Protein AF-A0A929KND7-F1 (afdb_monomer_lite)

Structure (mmCIF, N/CA/C/O backbone):
data_AF-A0A929KND7-F1
#
_entry.id   AF-A0A929KND7-F1
#
loop_
_atom_site.group_PDB
_atom_site.id
_atom_site.type_symbol
_atom_site.label_atom_id
_atom_site.label_alt_id
_atom_site.label_comp_id
_atom_site.label_asym_id
_atom_site.label_entity_id
_atom_site.label_seq_id
_atom_site.pdbx_PDB_ins_code
_atom_site.Cartn_x
_atom_site.Cartn_y
_atom_site.Cartn_z
_atom_site.occupancy
_atom_site.B_iso_or_equiv
_atom_site.auth_seq_id
_atom_site.auth_comp_id
_atom_site.auth_asym_id
_atom_site.auth_atom_id
_atom_site.pdbx_PDB_model_num
ATOM 1 N N . MET A 1 1 ? 50.616 26.201 -22.028 1.00 50.56 1 MET A N 1
ATOM 2 C CA . MET A 1 1 ? 51.395 25.179 -21.299 1.00 50.56 1 MET A CA 1
ATOM 3 C C . MET A 1 1 ? 51.227 25.434 -19.814 1.00 50.56 1 MET A C 1
ATOM 5 O O . MET A 1 1 ? 51.560 26.534 -19.403 1.00 50.56 1 MET A O 1
ATOM 9 N N . ALA A 1 2 ? 50.664 24.463 -19.089 1.00 46.44 2 ALA A N 1
ATOM 10 C CA . ALA A 1 2 ? 50.845 24.149 -17.661 1.00 46.44 2 ALA A CA 1
ATOM 11 C C . ALA A 1 2 ? 49.593 23.382 -17.197 1.00 46.44 2 ALA A C 1
ATOM 13 O O . ALA A 1 2 ? 48.535 23.969 -16.995 1.00 46.44 2 ALA A O 1
ATOM 14 N N . GLN A 1 3 ? 49.708 22.053 -17.150 1.00 48.09 3 GLN A N 1
ATOM 15 C CA . GLN A 1 3 ? 48.726 21.154 -16.548 1.00 48.09 3 GLN A CA 1
ATOM 16 C C . GLN A 1 3 ? 48.995 21.105 -15.045 1.00 48.09 3 GLN A C 1
ATOM 18 O O . GLN A 1 3 ? 50.119 20.815 -14.639 1.00 48.09 3 GLN A O 1
ATOM 23 N N . ASP A 1 4 ? 47.971 21.387 -14.246 1.00 57.28 4 ASP A N 1
ATOM 24 C CA . ASP A 1 4 ? 48.024 21.317 -12.790 1.00 57.28 4 ASP A CA 1
ATOM 25 C C . ASP A 1 4 ? 47.486 19.949 -12.346 1.00 57.28 4 ASP A C 1
ATOM 27 O O . ASP A 1 4 ? 46.282 19.690 -12.317 1.00 57.28 4 ASP A O 1
ATOM 31 N N . THR A 1 5 ? 48.401 19.008 -12.123 1.00 56.53 5 THR A N 1
ATOM 32 C CA . THR A 1 5 ? 48.108 17.661 -11.623 1.00 56.53 5 THR A CA 1
ATOM 33 C C . THR A 1 5 ? 48.146 17.661 -10.099 1.00 56.53 5 THR A C 1
ATOM 35 O O . THR A 1 5 ? 49.207 17.454 -9.508 1.00 56.53 5 THR A O 1
ATOM 38 N N . MET A 1 6 ? 46.992 17.829 -9.449 1.00 46.75 6 MET A N 1
ATOM 39 C CA . MET A 1 6 ? 46.858 17.514 -8.025 1.00 46.75 6 MET A CA 1
ATOM 40 C C . MET A 1 6 ? 46.692 16.002 -7.830 1.00 46.75 6 MET A C 1
ATOM 42 O O . MET A 1 6 ? 45.649 15.416 -8.116 1.00 46.75 6 MET A O 1
ATOM 46 N N . ARG A 1 7 ? 47.759 15.376 -7.324 1.00 49.69 7 ARG A N 1
ATOM 47 C CA . ARG A 1 7 ? 47.752 14.041 -6.716 1.00 49.69 7 ARG A CA 1
ATOM 48 C C . ARG A 1 7 ? 46.935 14.079 -5.422 1.00 49.69 7 ARG A C 1
ATOM 50 O O . ARG A 1 7 ? 47.331 14.739 -4.470 1.00 49.69 7 ARG A O 1
ATOM 57 N N . MET A 1 8 ? 45.847 13.318 -5.372 1.00 42.19 8 MET A N 1
ATOM 58 C CA . MET A 1 8 ? 45.235 12.882 -4.115 1.00 42.19 8 MET A CA 1
ATOM 59 C C . MET A 1 8 ? 45.933 11.593 -3.678 1.00 42.19 8 MET A C 1
ATOM 61 O O . MET A 1 8 ? 45.745 10.538 -4.286 1.00 42.19 8 MET A O 1
ATOM 65 N N . GLU A 1 9 ? 46.782 11.692 -2.659 1.00 48.78 9 GLU A N 1
ATOM 66 C CA . GLU A 1 9 ? 47.363 10.536 -1.982 1.00 48.78 9 GLU A CA 1
ATOM 67 C C . GLU A 1 9 ? 46.278 9.823 -1.168 1.00 48.78 9 GLU A C 1
ATOM 69 O O . GLU A 1 9 ? 45.583 10.420 -0.344 1.00 48.78 9 GLU A O 1
ATOM 74 N N . GLY A 1 10 ? 46.107 8.532 -1.449 1.00 43.19 10 GLY A N 1
ATOM 75 C CA . GLY A 1 10 ? 45.155 7.666 -0.772 1.00 43.19 10 GLY A CA 1
ATOM 76 C C . GLY A 1 10 ? 45.554 7.416 0.677 1.00 43.19 10 GLY A C 1
ATOM 77 O O . GLY A 1 10 ? 46.610 6.853 0.961 1.00 43.19 10 GLY A O 1
ATOM 78 N N . VAL A 1 11 ? 44.663 7.768 1.599 1.00 47.06 11 VAL A N 1
ATOM 79 C CA . VAL A 1 11 ? 44.726 7.311 2.987 1.00 47.06 11 VAL A CA 1
ATOM 80 C C . VAL A 1 11 ? 43.989 5.977 3.068 1.00 47.06 11 VAL A C 1
ATOM 82 O O . VAL A 1 11 ? 42.761 5.918 3.110 1.00 47.06 11 VAL A O 1
ATOM 85 N N . HIS A 1 12 ? 44.749 4.884 3.071 1.00 42.06 12 HIS A N 1
ATOM 86 C CA . HIS A 1 12 ? 44.234 3.555 3.383 1.00 42.06 12 HIS A CA 1
ATOM 87 C C . HIS A 1 12 ? 43.954 3.452 4.887 1.00 42.06 12 HIS A C 1
ATOM 89 O O . HIS A 1 12 ? 44.863 3.251 5.690 1.00 42.06 12 HIS A O 1
ATOM 95 N N . PHE A 1 13 ? 42.682 3.548 5.274 1.00 44.16 13 PHE A N 1
ATOM 96 C CA . PHE A 1 13 ? 42.230 3.123 6.597 1.00 44.16 13 PHE A CA 1
ATOM 97 C C . PHE A 1 13 ? 42.125 1.592 6.615 1.00 44.16 13 PHE A C 1
ATOM 99 O O . PHE A 1 13 ? 41.145 1.005 6.158 1.00 44.16 13 PHE A O 1
ATOM 106 N N . ALA A 1 14 ? 43.160 0.932 7.132 1.00 45.72 14 ALA A N 1
ATOM 107 C CA . ALA A 1 14 ? 43.102 -0.478 7.487 1.00 45.72 14 ALA A CA 1
ATOM 108 C C . ALA A 1 14 ? 42.231 -0.637 8.743 1.00 45.72 14 ALA A C 1
ATOM 110 O O . ALA A 1 14 ? 42.671 -0.366 9.858 1.00 45.72 14 ALA A O 1
ATOM 111 N N . CYS A 1 15 ? 40.981 -1.060 8.561 1.00 34.31 15 CYS A N 1
ATOM 112 C CA . CYS A 1 15 ? 40.123 -1.513 9.649 1.00 34.31 15 CYS A CA 1
ATOM 113 C C . CYS A 1 15 ? 40.029 -3.039 9.567 1.00 34.31 15 CYS A C 1
ATOM 115 O O . CYS A 1 15 ? 39.242 -3.593 8.803 1.00 34.31 15 CYS A O 1
ATOM 117 N N . THR A 1 16 ? 40.903 -3.723 10.300 1.00 50.75 16 THR A N 1
ATOM 118 C CA . THR A 1 16 ? 40.911 -5.182 10.437 1.00 50.75 16 THR A CA 1
ATOM 119 C C . THR A 1 16 ? 39.904 -5.574 11.524 1.00 50.75 16 THR A C 1
ATOM 121 O O . THR A 1 16 ? 40.134 -5.239 12.688 1.00 50.75 16 THR A O 1
ATOM 124 N N . PRO A 1 17 ? 38.796 -6.275 11.226 1.00 54.84 17 PRO A N 1
ATOM 125 C CA . PRO A 1 17 ? 37.959 -6.837 12.278 1.00 54.84 17 PRO A CA 1
ATOM 126 C C . PRO A 1 17 ? 38.602 -8.118 12.847 1.00 54.84 17 PRO A C 1
ATOM 128 O O . PRO A 1 17 ? 39.150 -8.923 12.087 1.00 54.84 17 PRO A O 1
ATOM 131 N N . PRO A 1 18 ? 38.530 -8.360 14.168 1.00 51.34 18 PRO A N 1
ATOM 132 C CA . PRO A 1 18 ? 38.987 -9.614 14.747 1.00 51.34 18 PRO A CA 1
ATOM 133 C C . PRO A 1 18 ? 38.076 -10.771 14.317 1.00 51.34 18 PRO A C 1
ATOM 135 O O . PRO A 1 18 ? 36.863 -10.763 14.534 1.00 51.34 18 PRO A O 1
ATOM 138 N N . ALA A 1 19 ? 38.692 -11.801 13.736 1.00 47.12 19 ALA A N 1
ATOM 139 C CA . ALA A 1 19 ? 38.060 -13.072 13.426 1.00 47.12 19 ALA A CA 1
ATOM 140 C C . ALA A 1 19 ? 37.610 -13.772 14.719 1.00 47.12 19 ALA A C 1
ATOM 142 O O . ALA A 1 19 ? 38.416 -14.343 15.454 1.00 47.12 19 ALA A O 1
ATOM 143 N N . THR A 1 20 ? 36.307 -13.768 14.996 1.00 45.06 20 THR A N 1
ATOM 144 C CA . THR A 1 20 ? 35.727 -14.613 16.043 1.00 45.06 20 THR A CA 1
ATOM 145 C C . THR A 1 20 ? 35.372 -15.976 15.457 1.00 45.06 20 THR A C 1
ATOM 147 O O . THR A 1 20 ? 34.286 -16.231 14.947 1.00 45.06 20 THR A O 1
ATOM 150 N N . SER A 1 21 ? 36.335 -16.891 15.547 1.00 49.94 21 SER A N 1
ATOM 151 C CA . SER A 1 21 ? 36.102 -18.327 15.413 1.00 49.94 21 SER A CA 1
ATOM 152 C C . SER A 1 21 ? 35.248 -18.807 16.593 1.00 49.94 21 SER A C 1
ATOM 154 O O . SER A 1 21 ? 35.752 -18.987 17.700 1.00 49.94 21 SER A O 1
ATOM 156 N N . ARG A 1 22 ? 33.946 -19.021 16.380 1.00 53.03 22 ARG A N 1
ATOM 157 C CA . ARG A 1 22 ? 33.102 -19.828 17.277 1.00 53.03 22 ARG A CA 1
ATOM 158 C C . ARG A 1 22 ? 32.636 -21.073 16.535 1.00 53.03 22 ARG A C 1
ATOM 160 O O . ARG A 1 22 ? 31.629 -21.088 15.833 1.00 53.03 22 ARG A O 1
ATOM 167 N N . ARG A 1 23 ? 33.436 -22.133 16.674 1.00 57.22 23 ARG A N 1
ATOM 168 C CA . ARG A 1 23 ? 33.110 -23.490 16.232 1.00 57.22 23 ARG A CA 1
ATOM 169 C C . ARG A 1 23 ? 31.941 -24.042 17.055 1.00 57.22 23 ARG A C 1
ATOM 171 O O . ARG A 1 23 ? 32.057 -24.231 18.256 1.00 57.22 23 ARG A O 1
ATOM 178 N N . LYS A 1 24 ? 30.839 -24.287 16.347 1.00 54.81 24 LYS A N 1
ATOM 179 C CA . LYS A 1 24 ? 29.933 -25.448 16.403 1.00 54.81 24 LYS A CA 1
ATOM 180 C C . LYS A 1 24 ? 30.012 -26.345 17.655 1.00 54.81 24 LYS A C 1
ATOM 182 O O . LYS A 1 24 ? 30.888 -27.197 17.746 1.00 54.81 24 LYS A O 1
ATOM 187 N N . THR A 1 25 ? 28.956 -26.296 18.464 1.00 55.91 25 THR A N 1
ATOM 188 C CA . THR A 1 25 ? 28.404 -27.459 19.181 1.00 55.91 25 THR A CA 1
ATOM 189 C C . THR A 1 25 ? 26.893 -27.513 18.942 1.00 55.91 25 THR A C 1
ATOM 191 O O . THR A 1 25 ? 26.088 -27.214 19.815 1.00 55.91 25 THR A O 1
ATOM 194 N N . PHE A 1 26 ? 26.505 -27.865 17.712 1.00 56.78 26 PHE A N 1
ATOM 195 C CA . PHE A 1 26 ? 25.191 -28.450 17.440 1.00 56.78 26 PHE A CA 1
ATOM 196 C C . PHE A 1 26 ? 25.333 -29.956 17.655 1.00 56.78 26 PHE A C 1
ATOM 198 O O . PHE A 1 26 ? 25.829 -30.666 16.784 1.00 56.78 26 PHE A O 1
ATOM 205 N N . GLY A 1 27 ? 24.975 -30.430 18.842 1.00 53.34 27 GLY A N 1
ATOM 206 C CA . GLY A 1 27 ? 25.038 -31.844 19.177 1.00 53.34 27 GLY A CA 1
ATOM 207 C C . GLY A 1 27 ? 24.175 -32.142 20.391 1.00 53.34 27 GLY A C 1
ATOM 208 O O . GLY A 1 27 ? 24.464 -31.654 21.474 1.00 53.34 27 GLY A O 1
ATOM 209 N N . ALA A 1 28 ? 23.153 -32.970 20.166 1.00 54.25 28 ALA A N 1
ATOM 210 C CA . ALA A 1 28 ? 22.322 -33.646 21.161 1.00 54.25 28 ALA A CA 1
ATOM 211 C C . ALA A 1 28 ? 21.266 -32.805 21.910 1.00 54.25 28 ALA A C 1
ATOM 213 O O . ALA A 1 28 ? 21.378 -32.535 23.099 1.00 54.25 28 ALA A O 1
ATOM 214 N N . ALA A 1 29 ? 20.155 -32.518 21.224 1.00 49.22 29 ALA A N 1
ATOM 215 C CA . ALA A 1 29 ? 18.836 -32.399 21.863 1.00 49.22 29 ALA A CA 1
ATOM 216 C C . ALA A 1 29 ? 17.725 -33.006 20.974 1.00 49.22 29 ALA A C 1
ATOM 218 O O . ALA A 1 2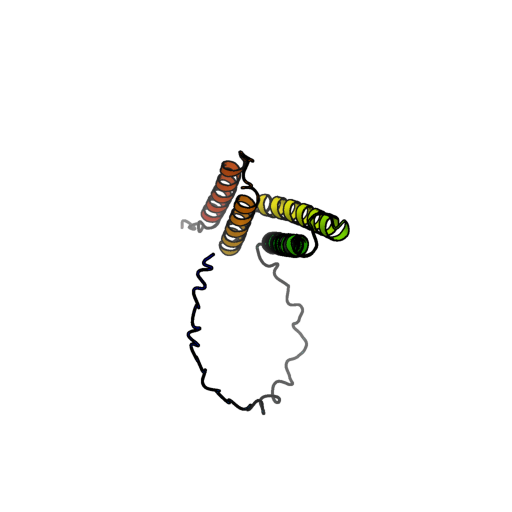9 ? 16.608 -32.506 20.911 1.00 49.22 29 ALA A O 1
ATOM 219 N N . LEU A 1 30 ? 18.056 -34.075 20.237 1.00 50.72 30 LEU A N 1
ATOM 220 C CA . LEU A 1 30 ? 17.136 -34.836 19.382 1.00 50.72 30 LEU A CA 1
ATOM 221 C C . LEU A 1 30 ? 16.959 -36.248 19.949 1.00 50.72 30 LEU A C 1
ATOM 223 O O . LEU A 1 30 ? 17.459 -37.220 19.399 1.00 50.72 30 LEU A O 1
ATOM 227 N N . ALA A 1 31 ? 16.292 -36.348 21.092 1.00 52.53 31 ALA A N 1
ATOM 228 C CA . ALA A 1 31 ? 15.591 -37.545 21.550 1.00 52.53 31 ALA A CA 1
ATOM 229 C C . ALA A 1 31 ? 14.785 -37.140 22.787 1.00 52.53 31 ALA A C 1
ATOM 231 O O . ALA A 1 31 ? 15.301 -36.409 23.620 1.00 52.53 31 ALA A O 1
ATOM 232 N N . VAL A 1 32 ? 13.559 -37.646 22.927 1.00 51.09 32 VAL A N 1
ATOM 233 C CA . VAL A 1 32 ? 12.583 -37.349 24.002 1.00 51.09 32 VAL A CA 1
ATOM 234 C C . VAL A 1 32 ? 11.598 -36.212 23.683 1.00 51.09 32 VAL A C 1
ATOM 236 O O . VAL A 1 32 ? 11.388 -35.317 24.481 1.00 51.09 32 VAL A O 1
ATOM 239 N N . LEU A 1 33 ? 10.918 -36.293 22.533 1.00 47.78 33 LEU A N 1
ATOM 240 C CA . LEU A 1 33 ? 9.520 -35.834 22.380 1.00 47.78 33 LEU A CA 1
ATOM 241 C C . LEU A 1 33 ? 8.741 -36.746 21.404 1.00 47.78 33 LEU A C 1
ATOM 243 O O . LEU A 1 33 ? 7.862 -36.308 20.669 1.00 47.78 33 LEU A O 1
ATOM 247 N N . ALA A 1 34 ? 9.060 -38.043 21.380 1.00 54.12 34 ALA A N 1
ATOM 248 C CA . ALA A 1 34 ? 8.303 -39.040 20.624 1.00 54.12 34 ALA A CA 1
ATOM 249 C C . ALA A 1 34 ? 7.229 -39.661 21.530 1.00 54.12 34 ALA A C 1
ATOM 251 O O . ALA A 1 34 ? 7.426 -40.757 22.038 1.00 54.12 34 ALA A O 1
ATOM 252 N N . ASN A 1 35 ? 6.165 -38.902 21.815 1.00 51.31 35 ASN A N 1
ATOM 253 C CA . ASN A 1 35 ? 4.822 -39.387 22.183 1.00 51.31 35 ASN A CA 1
ATOM 254 C C . ASN A 1 35 ? 3.922 -38.201 22.564 1.00 51.31 35 ASN A C 1
ATOM 256 O O . ASN A 1 35 ? 3.501 -38.053 23.709 1.00 51.31 35 ASN A O 1
ATOM 260 N N . VAL A 1 36 ? 3.621 -37.342 21.590 1.00 53.88 36 VAL A N 1
ATOM 261 C CA . VAL A 1 36 ? 2.439 -36.475 21.670 1.00 53.88 36 VAL A CA 1
ATOM 262 C C . VAL A 1 36 ? 1.426 -37.064 20.689 1.00 53.88 36 VAL A C 1
ATOM 264 O O . VAL A 1 36 ? 1.758 -37.201 19.509 1.00 53.88 36 VAL A O 1
ATOM 267 N N . PRO A 1 37 ? 0.238 -37.492 21.145 1.00 47.59 37 PRO A N 1
ATOM 268 C CA . PRO A 1 37 ? -0.752 -38.095 20.267 1.00 47.59 37 PRO A CA 1
ATOM 269 C C . PRO A 1 37 ? -1.151 -37.093 19.180 1.00 47.59 37 PRO A C 1
ATOM 271 O O . PRO A 1 37 ? -1.427 -35.925 19.458 1.00 47.59 37 PRO A O 1
ATOM 274 N N . ALA A 1 38 ? -1.172 -37.572 17.935 1.00 52.03 38 ALA A N 1
ATOM 275 C CA . ALA A 1 38 ? -1.546 -36.854 16.720 1.00 52.03 38 ALA A CA 1
ATOM 276 C C . ALA A 1 38 ? -3.056 -36.548 16.680 1.00 52.03 38 ALA A C 1
ATOM 278 O O . ALA A 1 38 ? -3.780 -37.019 15.809 1.00 52.03 38 ALA A O 1
ATOM 279 N N . ALA A 1 39 ? -3.543 -35.802 17.670 1.00 51.44 39 ALA A N 1
ATOM 280 C CA . ALA A 1 39 ? -4.963 -35.579 17.888 1.00 51.44 39 ALA A CA 1
ATOM 281 C C . ALA A 1 39 ? -5.305 -34.140 18.297 1.00 51.44 39 ALA A C 1
ATOM 283 O O . ALA A 1 39 ? -6.316 -33.957 18.948 1.00 51.44 39 ALA A O 1
ATOM 284 N N . VAL A 1 40 ? -4.526 -33.117 17.915 1.00 51.56 40 VAL A N 1
ATOM 285 C CA . VAL A 1 40 ? -5.025 -31.725 17.831 1.00 51.56 40 VAL A CA 1
ATOM 286 C C . VAL A 1 40 ? -4.183 -30.927 16.820 1.00 51.56 40 VAL A C 1
ATOM 288 O O . VAL A 1 40 ? -3.304 -30.159 17.185 1.00 51.56 40 VAL A O 1
ATOM 291 N N . ALA A 1 41 ? -4.414 -31.116 15.521 1.00 45.94 41 ALA A N 1
ATOM 292 C CA . ALA A 1 41 ? -3.884 -30.209 14.492 1.00 45.94 41 ALA A CA 1
ATOM 293 C C . ALA A 1 41 ? -4.972 -29.780 13.499 1.00 45.94 41 ALA A C 1
ATOM 295 O O . ALA A 1 41 ? -4.699 -29.468 12.349 1.00 45.94 41 ALA A O 1
ATOM 296 N N . ALA A 1 42 ? -6.218 -29.701 13.966 1.00 50.72 42 ALA A N 1
ATOM 297 C CA . ALA A 1 42 ? -7.127 -28.677 13.478 1.00 50.72 42 ALA A CA 1
ATOM 298 C C . ALA A 1 42 ? -6.867 -27.429 14.330 1.00 50.72 42 ALA A C 1
ATOM 300 O O . ALA A 1 42 ? -7.683 -27.048 15.165 1.00 50.72 42 ALA A O 1
ATOM 301 N N . ALA A 1 43 ? -5.672 -26.843 14.195 1.00 51.25 43 ALA A N 1
ATOM 302 C CA . ALA A 1 43 ? -5.472 -25.479 14.649 1.00 51.25 43 ALA A CA 1
ATOM 303 C C . ALA A 1 43 ? -6.439 -24.652 13.806 1.00 51.25 43 ALA A C 1
ATOM 305 O O . ALA A 1 43 ? -6.215 -24.461 12.611 1.00 51.25 43 ALA A O 1
ATOM 306 N N . SER A 1 44 ? -7.569 -24.262 14.393 1.00 48.06 44 SER A N 1
ATOM 307 C CA . SER A 1 44 ? -8.427 -23.243 13.817 1.00 48.06 44 SER A CA 1
ATOM 308 C C . SER A 1 44 ? -7.517 -22.050 13.569 1.00 48.06 44 SER A C 1
ATOM 310 O O . SER A 1 44 ? -7.072 -21.412 14.526 1.00 48.06 44 SER A O 1
ATOM 312 N N . VAL A 1 45 ? -7.144 -21.818 12.312 1.00 64.44 45 VAL A N 1
ATOM 313 C CA . VAL A 1 45 ? -6.402 -20.626 11.923 1.00 64.44 45 VAL A CA 1
ATOM 314 C C . VAL A 1 45 ? -7.352 -19.484 12.225 1.00 64.44 45 VAL A C 1
ATOM 316 O O . VAL A 1 45 ? -8.264 -19.210 11.450 1.00 64.44 45 VAL A O 1
ATOM 319 N N . VAL A 1 46 ? -7.220 -18.901 13.415 1.00 67.00 46 VAL A N 1
ATOM 320 C CA . VAL A 1 46 ? -7.912 -17.665 13.743 1.00 67.00 46 VAL A CA 1
ATOM 321 C C . VAL A 1 46 ? -7.392 -16.675 12.709 1.00 67.00 46 VAL A C 1
ATOM 323 O O . VAL A 1 46 ? -6.173 -16.484 12.651 1.00 67.00 46 VAL A O 1
ATOM 326 N N . PRO A 1 47 ? -8.254 -16.137 11.828 1.00 76.44 47 PRO A N 1
ATOM 327 C CA . PRO A 1 47 ? -7.793 -15.220 10.806 1.00 76.44 47 PRO A CA 1
ATOM 328 C C . PRO A 1 47 ? -7.082 -14.067 11.506 1.00 76.44 47 PRO A C 1
ATOM 330 O O . PRO A 1 47 ? -7.643 -13.453 12.416 1.00 76.44 47 PRO A O 1
ATOM 333 N N . GLU A 1 48 ? -5.824 -13.836 11.128 1.00 85.38 48 GLU A N 1
ATOM 334 C CA . GLU A 1 48 ? -5.044 -12.735 11.677 1.00 85.38 48 GLU A CA 1
ATOM 335 C C . GLU A 1 48 ? -5.824 -11.444 11.393 1.00 85.38 48 GLU A C 1
ATOM 337 O O . GLU A 1 48 ? -6.183 -11.189 10.232 1.00 85.38 48 GLU A O 1
ATOM 342 N N . PRO A 1 49 ? -6.164 -10.657 12.428 1.00 85.50 49 PRO A N 1
ATOM 343 C CA . PRO A 1 49 ? -6.839 -9.394 12.204 1.00 85.50 49 PRO A CA 1
ATOM 344 C C . PRO A 1 49 ? -5.954 -8.546 11.285 1.00 85.50 49 PRO A C 1
ATOM 346 O O . PRO A 1 49 ? -4.736 -8.518 11.433 1.00 85.50 49 PRO A O 1
ATOM 349 N N . ASP A 1 50 ? -6.566 -7.906 10.293 1.00 93.94 50 ASP A N 1
ATOM 350 C CA . ASP A 1 50 ? -5.881 -7.119 9.260 1.00 93.94 50 ASP A CA 1
ATOM 351 C C . ASP A 1 50 ? -5.020 -7.909 8.252 1.00 93.94 50 ASP A C 1
ATOM 353 O O . ASP A 1 50 ? -4.291 -7.291 7.475 1.00 93.94 50 ASP A O 1
ATOM 357 N N . ALA A 1 51 ? -5.134 -9.242 8.153 1.00 95.19 51 ALA A N 1
ATOM 358 C CA . ALA A 1 51 ? -4.364 -10.044 7.185 1.00 95.19 51 ALA A CA 1
ATOM 359 C C . ALA A 1 51 ? -4.427 -9.502 5.742 1.00 95.19 51 ALA A C 1
ATOM 361 O O . ALA A 1 51 ? -3.408 -9.443 5.047 1.00 95.19 51 ALA A O 1
ATOM 362 N N . ALA A 1 52 ? -5.614 -9.075 5.298 1.00 95.62 52 ALA A N 1
ATOM 363 C CA . ALA A 1 52 ? -5.822 -8.499 3.970 1.00 95.62 52 ALA A CA 1
ATOM 364 C C . ALA A 1 52 ? -5.121 -7.139 3.801 1.00 95.62 52 ALA A C 1
ATOM 366 O O . ALA A 1 52 ? -4.485 -6.904 2.772 1.00 95.62 52 ALA A O 1
ATOM 367 N N . LEU A 1 53 ? -5.187 -6.272 4.817 1.00 96.75 53 LEU A N 1
ATOM 368 C CA . LEU A 1 53 ? -4.519 -4.969 4.817 1.00 96.75 53 LEU A CA 1
ATOM 369 C C . LEU A 1 53 ? -2.999 -5.148 4.796 1.00 96.75 53 LEU A C 1
ATOM 371 O O . LEU A 1 53 ? -2.320 -4.581 3.945 1.00 96.75 53 LEU A O 1
ATOM 375 N N . LEU A 1 54 ? -2.463 -6.007 5.665 1.00 97.38 54 LEU A N 1
ATOM 376 C CA . LEU A 1 54 ? -1.032 -6.302 5.715 1.00 97.38 54 LEU A CA 1
ATOM 377 C C . LEU A 1 54 ? -0.530 -6.922 4.404 1.00 97.38 54 LEU A C 1
ATOM 379 O O . LEU A 1 54 ? 0.581 -6.622 3.963 1.00 97.38 54 LEU A O 1
ATOM 383 N N . ALA A 1 55 ? -1.337 -7.764 3.753 1.00 97.56 55 ALA A N 1
ATOM 384 C CA . ALA A 1 55 ? -1.021 -8.295 2.432 1.00 97.56 55 ALA A CA 1
ATOM 385 C C . ALA A 1 55 ? -0.988 -7.196 1.358 1.00 97.56 55 ALA A C 1
ATOM 387 O O . ALA A 1 55 ? -0.070 -7.192 0.540 1.00 97.56 55 ALA A O 1
ATOM 388 N N . ALA A 1 56 ? -1.929 -6.249 1.382 1.00 97.56 56 ALA A N 1
ATOM 389 C CA . ALA A 1 56 ? -1.935 -5.105 0.471 1.00 97.56 56 ALA A CA 1
ATOM 390 C C . ALA A 1 56 ? -0.721 -4.184 0.696 1.00 97.56 56 ALA A C 1
ATOM 392 O O . ALA A 1 56 ? -0.034 -3.838 -0.264 1.00 97.56 56 ALA A O 1
ATOM 393 N N . CYS A 1 57 ? -0.380 -3.881 1.955 1.00 98.25 57 CYS A N 1
ATOM 394 C CA . CYS A 1 57 ? 0.825 -3.124 2.311 1.00 98.25 57 CYS A CA 1
ATOM 395 C C . CYS A 1 57 ? 2.096 -3.793 1.767 1.00 98.25 57 CYS A C 1
ATOM 397 O O . CYS A 1 57 ? 2.926 -3.138 1.136 1.00 98.25 57 CYS A O 1
ATOM 399 N N . ARG A 1 58 ? 2.247 -5.112 1.962 1.00 98.38 58 ARG A N 1
ATOM 400 C CA . ARG A 1 58 ? 3.384 -5.874 1.414 1.00 98.38 58 ARG A CA 1
ATOM 401 C C . ARG A 1 58 ? 3.422 -5.820 -0.111 1.00 98.38 58 ARG A C 1
ATOM 403 O O . ARG A 1 58 ? 4.466 -5.507 -0.672 1.00 98.38 58 ARG A O 1
ATOM 410 N N . ALA A 1 59 ? 2.285 -6.046 -0.769 1.00 98.06 59 ALA A N 1
ATOM 411 C CA . ALA A 1 59 ? 2.192 -5.998 -2.225 1.00 98.06 59 ALA A CA 1
ATOM 412 C C . ALA A 1 59 ? 2.626 -4.634 -2.791 1.00 98.06 59 ALA A C 1
ATOM 414 O O . ALA A 1 59 ? 3.347 -4.596 -3.791 1.00 98.06 59 ALA A O 1
ATOM 415 N N . TYR A 1 60 ? 2.256 -3.534 -2.124 1.00 97.81 60 TYR A N 1
ATOM 416 C CA . TYR A 1 60 ? 2.722 -2.195 -2.482 1.00 97.81 60 TYR A CA 1
ATOM 417 C C . TYR A 1 60 ? 4.245 -2.075 -2.363 1.00 97.81 60 TYR A C 1
ATOM 419 O O . TYR A 1 60 ? 4.913 -1.647 -3.304 1.00 97.81 60 TYR A O 1
ATOM 427 N N . HIS A 1 61 ? 4.818 -2.474 -1.224 1.00 97.88 61 HIS A N 1
ATOM 428 C CA . HIS A 1 61 ? 6.262 -2.376 -1.004 1.00 97.88 61 HIS A CA 1
ATOM 429 C C . HIS A 1 61 ? 7.069 -3.247 -1.977 1.00 97.88 61 HIS A C 1
ATOM 431 O O . HIS A 1 61 ? 8.109 -2.799 -2.463 1.00 97.88 61 HIS A O 1
ATOM 437 N N . ASP A 1 62 ? 6.566 -4.426 -2.338 1.00 98.06 62 ASP A N 1
ATOM 438 C CA . ASP A 1 62 ? 7.179 -5.285 -3.351 1.00 98.06 62 ASP A CA 1
ATOM 439 C C . ASP A 1 62 ? 7.120 -4.646 -4.746 1.00 98.06 62 ASP A C 1
ATOM 441 O O . ASP A 1 62 ? 8.105 -4.662 -5.487 1.00 98.06 62 ASP A O 1
ATOM 445 N N . ALA A 1 63 ? 5.980 -4.055 -5.118 1.00 96.38 63 ALA A N 1
ATOM 446 C CA . ALA A 1 63 ? 5.836 -3.328 -6.378 1.00 96.38 63 ALA A CA 1
ATOM 447 C C . ALA A 1 63 ? 6.776 -2.117 -6.442 1.00 96.38 63 ALA A C 1
ATOM 449 O O . ALA A 1 63 ? 7.479 -1.924 -7.435 1.00 96.38 63 ALA A O 1
ATOM 450 N N . ARG A 1 64 ? 6.873 -1.361 -5.346 1.00 95.25 64 ARG A N 1
ATOM 451 C CA . ARG A 1 64 ? 7.806 -0.242 -5.191 1.00 95.25 64 ARG A CA 1
ATOM 452 C C . ARG A 1 64 ? 9.263 -0.683 -5.317 1.00 95.25 64 ARG A C 1
ATOM 454 O O . ARG A 1 64 ? 10.037 -0.027 -6.007 1.00 95.25 64 ARG A O 1
ATOM 461 N N . ALA A 1 65 ? 9.643 -1.801 -4.701 1.00 96.12 65 ALA A N 1
ATOM 462 C CA . ALA A 1 65 ? 10.989 -2.352 -4.834 1.00 96.12 65 ALA A CA 1
ATOM 463 C C . ALA A 1 65 ? 11.304 -2.740 -6.289 1.00 96.12 65 ALA A C 1
ATOM 465 O O . ALA A 1 65 ? 12.379 -2.411 -6.789 1.00 96.12 65 ALA A O 1
ATOM 466 N N . ARG A 1 66 ? 10.351 -3.363 -7.000 1.00 95.25 66 ARG A N 1
ATOM 467 C CA . ARG A 1 66 ? 10.496 -3.687 -8.432 1.00 95.25 66 ARG A CA 1
ATOM 468 C C . ARG A 1 66 ? 10.657 -2.440 -9.298 1.00 95.25 6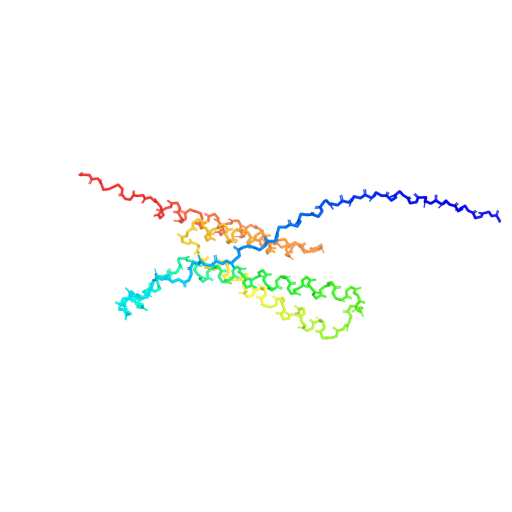6 ARG A C 1
ATOM 470 O O . ARG A 1 66 ? 11.520 -2.435 -10.171 1.00 95.25 66 ARG A O 1
ATOM 477 N N . ARG A 1 67 ? 9.883 -1.382 -9.035 1.00 91.38 67 ARG A N 1
ATOM 478 C CA . ARG A 1 67 ? 10.035 -0.079 -9.703 1.00 91.38 67 ARG A CA 1
ATOM 479 C C . ARG A 1 67 ? 11.450 0.461 -9.520 1.00 91.38 67 ARG A C 1
ATOM 481 O O . ARG A 1 67 ? 12.147 0.694 -10.500 1.00 91.38 67 ARG A O 1
ATOM 488 N N . LEU A 1 68 ? 11.911 0.584 -8.275 1.00 91.25 68 LEU A N 1
ATOM 489 C CA . LEU A 1 68 ? 13.256 1.088 -7.974 1.00 91.25 68 LEU A CA 1
ATOM 490 C C . LEU A 1 68 ? 14.358 0.265 -8.660 1.00 91.25 68 LEU A C 1
ATOM 492 O O . LEU A 1 68 ? 15.314 0.842 -9.172 1.00 91.25 68 LEU A O 1
ATOM 496 N N . ALA A 1 69 ? 14.203 -1.061 -8.721 1.00 91.44 69 ALA A N 1
ATOM 497 C CA . ALA A 1 69 ? 15.128 -1.933 -9.438 1.00 91.44 69 ALA A CA 1
ATOM 498 C C . ALA A 1 69 ? 15.131 -1.676 -10.956 1.00 91.44 69 ALA A C 1
ATOM 500 O O . ALA A 1 69 ? 16.204 -1.637 -11.554 1.00 91.44 69 ALA A O 1
ATOM 501 N N . CYS A 1 70 ? 13.964 -1.456 -11.571 1.00 88.12 70 CYS A N 1
ATOM 502 C CA . CYS A 1 70 ? 13.871 -1.116 -12.994 1.00 88.12 70 CYS A CA 1
ATOM 503 C C . CYS A 1 70 ? 14.523 0.242 -13.287 1.00 88.12 70 CYS A C 1
ATOM 505 O O . CYS A 1 70 ? 15.344 0.317 -14.189 1.00 88.12 70 CYS A O 1
ATOM 507 N N . ASN A 1 71 ? 14.267 1.274 -12.475 1.00 85.19 71 ASN A N 1
ATOM 508 C CA . ASN A 1 71 ? 14.922 2.581 -12.634 1.00 85.19 71 ASN A CA 1
ATOM 509 C C . ASN A 1 71 ? 16.450 2.489 -12.541 1.00 85.19 71 ASN A C 1
ATOM 511 O O . ASN A 1 71 ? 17.170 3.098 -13.334 1.00 85.19 71 ASN A O 1
ATOM 515 N N . ALA A 1 72 ? 16.955 1.716 -11.576 1.00 86.81 72 ALA A N 1
ATOM 516 C CA . ALA A 1 72 ? 18.388 1.489 -11.441 1.00 86.81 72 ALA A CA 1
ATOM 517 C C . ALA A 1 72 ? 18.971 0.765 -12.668 1.00 86.81 72 ALA A C 1
ATOM 519 O O . ALA A 1 72 ? 20.074 1.091 -13.100 1.00 86.81 72 ALA A O 1
ATOM 520 N N . ALA A 1 73 ? 18.226 -0.182 -13.250 1.00 85.06 73 ALA A N 1
ATOM 521 C CA . ALA A 1 73 ? 18.627 -0.884 -14.465 1.00 85.06 73 ALA A CA 1
ATOM 522 C C . ALA A 1 73 ? 18.599 0.023 -15.709 1.00 85.06 73 ALA A C 1
ATOM 524 O O . ALA A 1 73 ? 19.555 -0.008 -16.481 1.00 85.06 73 ALA A O 1
ATOM 525 N N . SER A 1 74 ? 17.580 0.875 -15.875 1.00 78.88 74 SER A N 1
ATOM 526 C CA . SER A 1 74 ? 17.486 1.835 -16.990 1.00 78.88 74 SER A CA 1
ATOM 527 C C . SER A 1 74 ? 18.653 2.822 -16.992 1.00 78.88 74 SER A C 1
ATOM 529 O O . SER A 1 74 ? 19.278 3.043 -18.025 1.00 78.88 74 SER A O 1
ATOM 531 N N . THR A 1 75 ? 19.052 3.294 -15.805 1.00 74.19 75 THR A N 1
ATOM 532 C CA . THR A 1 75 ? 20.230 4.167 -15.638 1.00 74.19 75 THR A CA 1
ATOM 533 C C . THR A 1 75 ? 21.523 3.513 -16.163 1.00 74.19 75 THR A C 1
ATOM 535 O O . THR A 1 75 ? 22.451 4.210 -16.566 1.00 74.19 75 THR A O 1
ATOM 538 N N . ALA A 1 76 ? 21.602 2.175 -16.165 1.00 71.25 76 ALA A N 1
ATOM 539 C CA . ALA A 1 76 ? 22.769 1.417 -16.619 1.00 71.25 76 ALA A CA 1
ATOM 540 C C . ALA A 1 76 ? 22.686 0.954 -18.089 1.00 71.25 76 ALA A C 1
ATOM 542 O O . ALA A 1 76 ? 23.727 0.803 -18.727 1.00 71.25 76 ALA A O 1
ATOM 543 N N . ALA A 1 77 ? 21.482 0.702 -18.613 1.00 67.31 77 ALA A N 1
ATOM 544 C CA . ALA A 1 77 ? 21.254 0.123 -19.942 1.00 67.31 77 ALA A CA 1
ATOM 545 C C . ALA A 1 77 ? 20.904 1.157 -21.034 1.00 67.31 77 ALA A C 1
ATOM 547 O O . ALA A 1 77 ? 20.972 0.829 -22.218 1.00 67.31 77 ALA A O 1
ATOM 548 N N . GLY A 1 78 ? 20.575 2.395 -20.647 1.00 63.34 78 GLY A N 1
ATOM 549 C CA . GLY A 1 78 ? 19.939 3.391 -21.513 1.00 63.34 78 GLY A CA 1
ATOM 550 C C . GLY A 1 78 ? 18.415 3.347 -21.359 1.00 63.34 78 GLY A C 1
ATOM 551 O O . GLY A 1 78 ? 17.838 2.275 -21.186 1.00 63.34 78 GLY A O 1
ATOM 552 N N . ASP A 1 79 ? 17.768 4.516 -21.395 1.00 68.50 79 ASP A N 1
ATOM 553 C CA . ASP A 1 79 ? 16.371 4.694 -20.956 1.00 68.50 79 ASP A CA 1
ATOM 554 C C . ASP A 1 79 ? 15.310 3.980 -21.825 1.00 68.50 79 ASP A C 1
ATOM 556 O O . ASP A 1 79 ? 14.178 3.806 -21.375 1.00 68.50 79 ASP A O 1
ATOM 560 N N . ASP A 1 80 ? 15.671 3.490 -23.016 1.00 76.06 80 ASP A N 1
ATOM 561 C CA . ASP A 1 80 ? 14.719 3.016 -24.034 1.00 76.06 80 ASP A CA 1
ATOM 562 C C . ASP A 1 80 ? 14.651 1.481 -24.212 1.00 76.06 80 ASP A C 1
ATOM 564 O O . ASP A 1 80 ? 14.140 1.004 -25.228 1.00 76.06 80 ASP A O 1
ATOM 568 N N . ASP A 1 81 ? 15.150 0.666 -23.271 1.00 85.19 81 ASP A N 1
ATOM 569 C CA . ASP A 1 81 ? 14.966 -0.795 -23.364 1.00 85.19 81 ASP A CA 1
ATOM 570 C C . ASP A 1 81 ? 13.472 -1.159 -23.183 1.00 85.19 81 ASP A C 1
ATOM 572 O O . ASP A 1 81 ? 12.928 -1.028 -22.077 1.00 85.19 81 ASP A O 1
ATOM 576 N N . PRO A 1 82 ? 12.787 -1.680 -24.224 1.00 87.19 82 PRO A N 1
ATOM 577 C CA . PRO A 1 82 ? 11.353 -1.960 -24.171 1.00 87.19 82 PRO A CA 1
ATOM 578 C C . PRO A 1 82 ? 10.985 -3.022 -23.125 1.00 87.19 82 PRO A C 1
ATOM 580 O O . PRO A 1 82 ? 9.861 -3.035 -22.618 1.00 87.19 82 PRO A O 1
ATOM 583 N N . VAL A 1 83 ? 11.913 -3.917 -22.771 1.00 88.88 83 VAL A N 1
ATOM 584 C CA . VAL A 1 83 ? 11.696 -4.928 -21.730 1.00 88.88 83 VAL A CA 1
ATOM 585 C C . VAL A 1 83 ? 11.682 -4.274 -20.350 1.00 88.88 83 VAL A C 1
ATOM 587 O O . VAL A 1 83 ? 10.832 -4.625 -19.523 1.00 88.88 83 VAL A O 1
ATOM 590 N N . LEU A 1 84 ? 12.579 -3.313 -20.105 1.00 87.25 84 LEU A N 1
ATOM 591 C CA . LEU A 1 84 ? 12.626 -2.555 -18.852 1.00 87.25 84 LEU A CA 1
ATOM 592 C C . LEU A 1 84 ? 11.416 -1.632 -18.713 1.00 87.25 84 LEU A C 1
ATOM 594 O O . LEU A 1 84 ? 10.805 -1.610 -17.644 1.00 87.25 84 LEU A O 1
ATOM 598 N N . VAL A 1 85 ? 11.004 -0.965 -19.794 1.00 88.25 85 VAL A N 1
ATOM 599 C CA . VAL A 1 85 ? 9.789 -0.133 -19.820 1.00 88.25 85 VAL A CA 1
ATOM 600 C C . VAL A 1 85 ? 8.553 -0.968 -19.470 1.00 88.25 85 VAL A C 1
ATOM 602 O O . VAL A 1 85 ? 7.838 -0.651 -18.520 1.00 88.25 85 VAL A O 1
ATOM 605 N N . ALA A 1 86 ? 8.344 -2.110 -20.133 1.00 91.00 86 ALA A N 1
ATOM 606 C CA . ALA A 1 86 ? 7.205 -2.983 -19.837 1.00 91.00 86 ALA A CA 1
ATOM 607 C C . ALA A 1 86 ? 7.259 -3.585 -18.415 1.00 91.00 86 ALA A C 1
ATOM 609 O O . ALA A 1 86 ? 6.229 -3.889 -17.803 1.00 91.00 86 ALA A O 1
ATOM 610 N N . ALA A 1 87 ? 8.452 -3.825 -17.863 1.00 91.25 87 ALA A N 1
ATOM 611 C CA . ALA A 1 87 ? 8.610 -4.253 -16.472 1.00 91.25 87 ALA A CA 1
ATOM 612 C C . ALA A 1 87 ? 8.247 -3.135 -15.482 1.00 91.25 87 ALA A C 1
ATOM 614 O O . ALA A 1 87 ? 7.534 -3.402 -14.510 1.00 91.25 87 ALA A O 1
ATOM 615 N N . TRP A 1 88 ? 8.676 -1.903 -15.757 1.00 91.25 88 TRP A N 1
ATOM 616 C CA . TRP A 1 88 ? 8.339 -0.717 -14.977 1.00 91.25 88 TRP A CA 1
ATOM 617 C C . TRP A 1 88 ? 6.830 -0.459 -14.961 1.00 91.25 88 TRP A C 1
ATOM 619 O O . TRP A 1 88 ? 6.248 -0.383 -13.882 1.00 91.25 88 TRP A O 1
ATOM 629 N N . GLU A 1 89 ? 6.174 -0.425 -16.123 1.00 91.88 89 GLU A N 1
ATOM 630 C CA . GLU A 1 89 ? 4.727 -0.188 -16.236 1.00 91.88 89 GLU A CA 1
ATOM 631 C C . GLU A 1 89 ? 3.907 -1.212 -15.444 1.00 91.88 89 GLU A C 1
ATOM 633 O O . GLU A 1 89 ? 3.006 -0.851 -14.684 1.00 91.88 89 GLU A O 1
ATOM 638 N N . ARG A 1 90 ? 4.261 -2.501 -15.539 1.00 94.25 90 ARG A N 1
ATOM 639 C CA . ARG A 1 90 ? 3.621 -3.556 -14.735 1.00 94.25 90 ARG A CA 1
ATOM 640 C C . ARG A 1 90 ? 3.825 -3.345 -13.240 1.00 94.25 90 ARG A C 1
ATOM 642 O O . ARG A 1 90 ? 2.923 -3.626 -12.453 1.00 94.25 90 ARG A O 1
ATOM 649 N N . ALA A 1 91 ? 5.007 -2.888 -12.833 1.00 92.44 91 ALA A N 1
ATOM 650 C CA . ALA A 1 91 ? 5.292 -2.607 -11.435 1.00 92.44 91 ALA A CA 1
ATOM 651 C C . ALA A 1 91 ? 4.529 -1.367 -10.934 1.00 92.44 91 ALA A C 1
ATOM 653 O O . ALA A 1 91 ? 4.061 -1.391 -9.798 1.00 92.44 91 ALA A O 1
ATOM 654 N N . CYS A 1 92 ? 4.343 -0.340 -11.769 1.00 91.12 92 CYS A N 1
ATOM 655 C CA . CYS A 1 92 ? 3.470 0.804 -11.486 1.00 91.12 92 CYS A CA 1
ATOM 656 C C . CYS A 1 92 ? 2.020 0.363 -11.302 1.00 91.12 92 CYS A C 1
ATOM 658 O O . CYS A 1 92 ? 1.500 0.513 -10.203 1.00 91.12 92 CYS A O 1
ATOM 660 N N . GLY A 1 93 ? 1.422 -0.315 -12.287 1.00 92.00 93 GLY A N 1
ATOM 661 C CA . GLY A 1 93 ? 0.029 -0.763 -12.183 1.00 92.00 93 GLY A CA 1
ATOM 662 C C . GLY A 1 93 ? -0.227 -1.696 -10.990 1.00 92.00 93 GLY A C 1
ATOM 663 O O . GLY A 1 93 ? -1.266 -1.614 -10.339 1.00 92.00 93 GLY A O 1
ATOM 664 N N . ALA A 1 94 ? 0.738 -2.556 -10.642 1.00 94.69 94 ALA A N 1
ATOM 665 C CA . ALA A 1 94 ? 0.654 -3.372 -9.430 1.00 94.69 94 ALA A CA 1
ATOM 666 C C . ALA A 1 94 ? 0.760 -2.542 -8.137 1.00 94.69 94 ALA A C 1
ATOM 668 O O . ALA A 1 94 ? 0.124 -2.886 -7.140 1.00 94.69 94 ALA A O 1
ATOM 669 N N . GLY A 1 95 ? 1.576 -1.486 -8.142 1.00 93.19 95 GLY A N 1
ATOM 670 C CA . GLY A 1 95 ? 1.711 -0.544 -7.035 1.00 93.19 95 GLY A CA 1
ATOM 671 C C . GLY A 1 95 ? 0.430 0.250 -6.809 1.00 93.19 95 GLY A C 1
ATOM 672 O O . GLY A 1 95 ? -0.056 0.275 -5.683 1.00 93.19 95 GLY A O 1
ATOM 673 N N . ASP A 1 96 ? -0.156 0.800 -7.870 1.00 92.94 96 ASP A N 1
ATOM 674 C CA . ASP A 1 96 ? -1.378 1.610 -7.807 1.00 92.94 96 ASP A CA 1
ATOM 675 C C . ASP A 1 96 ? -2.556 0.772 -7.292 1.00 92.94 96 ASP A C 1
ATOM 677 O O . ASP A 1 96 ? -3.183 1.112 -6.291 1.00 92.94 96 ASP A O 1
ATOM 681 N N . ALA A 1 97 ? -2.753 -0.426 -7.853 1.00 94.44 97 ALA A N 1
ATOM 682 C CA . ALA A 1 97 ? -3.791 -1.344 -7.386 1.00 94.44 97 ALA A CA 1
ATOM 683 C C . ALA A 1 97 ? -3.603 -1.780 -5.918 1.00 94.44 97 ALA A C 1
ATOM 685 O O . ALA A 1 97 ? -4.577 -2.057 -5.212 1.00 94.44 97 ALA A O 1
ATOM 686 N N . ALA A 1 98 ? -2.358 -1.890 -5.442 1.00 95.94 98 ALA A N 1
ATOM 687 C CA . ALA A 1 98 ? -2.080 -2.186 -4.040 1.00 95.94 98 ALA A CA 1
ATOM 688 C C . ALA A 1 98 ? -2.323 -0.966 -3.138 1.00 95.94 98 ALA A C 1
ATOM 690 O O . ALA A 1 98 ? -2.872 -1.134 -2.049 1.00 95.94 98 ALA A O 1
ATOM 691 N N . ALA A 1 99 ? -1.962 0.239 -3.589 1.00 93.81 99 ALA A N 1
ATOM 692 C CA . ALA A 1 99 ? -2.214 1.490 -2.881 1.00 93.81 99 ALA A CA 1
ATOM 693 C C . ALA A 1 99 ? -3.718 1.716 -2.679 1.00 93.81 99 ALA A C 1
ATOM 695 O O . ALA A 1 99 ? -4.144 1.926 -1.544 1.00 93.81 99 ALA A O 1
ATOM 696 N N . ASP A 1 100 ? -4.528 1.538 -3.725 1.00 93.69 100 ASP A N 1
ATOM 697 C CA . ASP A 1 100 ? -5.991 1.639 -3.648 1.00 93.69 100 ASP A CA 1
ATOM 698 C C . ASP A 1 100 ? -6.566 0.694 -2.589 1.00 93.69 100 ASP A C 1
ATOM 700 O O . ASP A 1 100 ? -7.370 1.082 -1.741 1.00 93.69 100 ASP A O 1
ATOM 704 N N . ARG A 1 101 ? -6.103 -0.563 -2.573 1.00 95.81 101 ARG A N 1
ATOM 705 C CA . ARG A 1 101 ? -6.530 -1.543 -1.563 1.00 95.81 101 ARG A CA 1
ATOM 706 C C . ARG A 1 101 ? -6.143 -1.128 -0.150 1.00 95.81 101 ARG A C 1
ATOM 708 O O . ARG A 1 101 ? -6.933 -1.332 0.767 1.00 95.81 101 ARG A O 1
ATOM 715 N N . VAL A 1 102 ? -4.948 -0.571 0.042 1.00 96.06 102 VAL A N 1
ATOM 716 C CA . VAL A 1 102 ? -4.507 -0.071 1.351 1.00 96.06 102 VAL A CA 1
ATOM 717 C C . VAL A 1 102 ? -5.416 1.058 1.830 1.00 96.06 102 VAL A C 1
ATOM 719 O O . VAL A 1 102 ? -5.785 1.067 3.001 1.00 96.06 102 VAL A O 1
ATOM 722 N N . LEU A 1 103 ? -5.823 1.975 0.948 1.00 92.44 103 LEU A N 1
ATOM 723 C CA . LEU A 1 103 ? -6.732 3.070 1.300 1.00 92.44 103 LEU A CA 1
ATOM 724 C C . LEU A 1 103 ? -8.121 2.561 1.695 1.00 92.44 103 LEU A C 1
ATOM 726 O O . LEU A 1 103 ? -8.659 3.005 2.710 1.00 92.44 103 LEU A O 1
ATOM 730 N N . LEU A 1 104 ? -8.655 1.587 0.954 1.00 92.94 104 LEU A N 1
ATOM 731 C CA . LEU A 1 104 ? -9.999 1.038 1.157 1.00 92.94 104 LEU A CA 1
ATOM 732 C C . LEU A 1 104 ? -10.135 0.123 2.381 1.00 92.94 104 LEU A C 1
ATOM 734 O O . LEU A 1 104 ? -11.239 -0.034 2.901 1.00 92.94 104 LEU A O 1
ATOM 738 N N . LEU A 1 105 ? -9.054 -0.517 2.832 1.00 94.81 105 LEU A N 1
ATOM 739 C CA . LEU A 1 105 ? -9.098 -1.445 3.962 1.00 94.81 105 LEU A CA 1
ATOM 740 C C . LEU A 1 105 ? -8.879 -0.693 5.288 1.00 94.81 105 LEU A C 1
ATOM 742 O O . LEU A 1 105 ? -7.792 -0.144 5.503 1.00 94.81 105 LEU A O 1
ATOM 746 N N . PRO A 1 106 ? -9.875 -0.655 6.194 1.00 93.75 106 PRO A N 1
ATOM 747 C CA . PRO A 1 106 ? -9.697 -0.052 7.507 1.00 93.75 106 PRO A CA 1
ATOM 748 C C . PRO A 1 106 ? -8.872 -0.986 8.412 1.00 93.75 106 PRO A C 1
ATOM 750 O O . PRO A 1 106 ? -9.096 -2.200 8.406 1.00 93.75 106 PRO A O 1
ATOM 753 N N . PRO A 1 107 ? -7.933 -0.455 9.208 1.00 95.00 107 PRO A N 1
ATOM 754 C CA . PRO A 1 107 ? -7.226 -1.227 10.213 1.00 95.00 107 PRO A CA 1
ATOM 755 C C . PRO A 1 107 ? -8.139 -1.523 11.408 1.00 95.00 107 PRO A C 1
ATOM 757 O O . PRO A 1 107 ? -8.837 -0.649 11.921 1.00 95.00 107 PRO A O 1
ATOM 760 N N . SER A 1 108 ? -8.092 -2.760 11.888 1.00 94.12 108 SER A N 1
ATOM 761 C CA . SER A 1 108 ? -8.796 -3.235 13.086 1.00 94.12 108 SER A CA 1
ATOM 762 C C . SER A 1 108 ? -7.873 -3.299 14.304 1.00 94.12 108 SER A C 1
ATOM 764 O O . SER A 1 108 ? -8.334 -3.473 15.431 1.00 94.12 108 SER A O 1
ATOM 766 N N . THR A 1 109 ? -6.564 -3.152 14.088 1.00 94.12 109 THR A N 1
ATOM 767 C CA . THR A 1 109 ? -5.529 -3.175 15.121 1.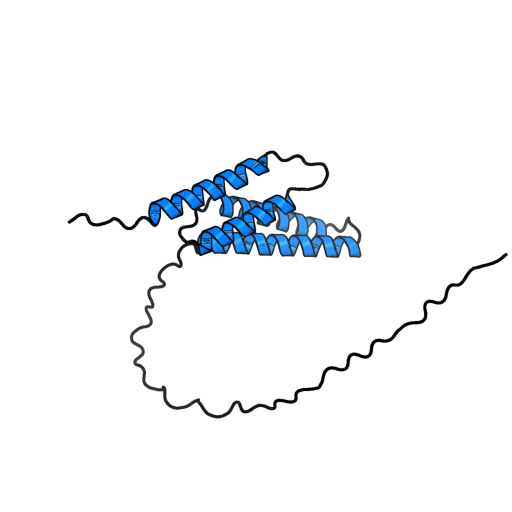00 94.12 109 THR A CA 1
ATOM 768 C C . THR A 1 109 ? -4.598 -1.960 15.023 1.00 94.12 109 THR A C 1
ATOM 770 O O . THR A 1 109 ? -4.419 -1.393 13.939 1.00 94.12 109 THR A O 1
ATOM 773 N N . PRO A 1 110 ? -3.924 -1.573 16.125 1.00 94.75 110 PRO A N 1
ATOM 774 C CA . PRO A 1 110 ? -2.860 -0.570 16.078 1.00 94.75 110 PRO A CA 1
ATOM 775 C C . PRO A 1 110 ? -1.732 -0.939 15.105 1.00 94.75 110 PRO A C 1
ATOM 777 O O . PRO A 1 110 ? -1.189 -0.070 14.428 1.00 94.75 110 PRO A O 1
ATOM 780 N N . GLN A 1 111 ? -1.391 -2.226 15.003 1.00 94.94 111 GLN A N 1
ATOM 781 C CA . GLN A 1 111 ? -0.383 -2.731 14.071 1.00 94.94 111 GLN A CA 1
ATOM 782 C C . GLN A 1 111 ? -0.807 -2.500 12.615 1.00 94.94 111 GLN A C 1
ATOM 784 O O . GLN A 1 111 ? -0.006 -2.007 11.820 1.00 94.94 111 GLN A O 1
ATOM 789 N N . GLY A 1 112 ? -2.069 -2.788 12.282 1.00 95.94 112 GLY A N 1
ATOM 790 C CA . GLY A 1 112 ? -2.653 -2.497 10.973 1.00 95.94 112 GLY A CA 1
ATOM 791 C C . GLY A 1 112 ? -2.622 -1.004 10.644 1.00 95.94 112 GLY A C 1
ATOM 792 O O . GLY A 1 112 ? -2.231 -0.633 9.538 1.00 95.94 112 GLY A O 1
ATOM 793 N N . LEU A 1 113 ? -2.945 -0.138 11.613 1.00 96.75 113 LEU A N 1
ATOM 794 C CA . LEU A 1 113 ? -2.900 1.318 11.429 1.00 96.75 113 LEU A CA 1
ATOM 795 C C . LEU A 1 113 ? -1.481 1.805 11.128 1.00 96.75 113 LEU A C 1
ATOM 797 O O . LEU A 1 113 ? -1.283 2.594 10.207 1.00 96.75 113 LEU A O 1
ATOM 801 N N . VAL A 1 114 ? -0.486 1.317 11.872 1.00 97.19 114 VAL A N 1
ATOM 802 C CA . VAL A 1 114 ? 0.921 1.665 11.635 1.00 97.19 114 VAL A CA 1
ATOM 803 C C . VAL A 1 114 ? 1.368 1.205 10.247 1.00 97.19 114 VAL A C 1
ATOM 805 O O . VAL A 1 114 ? 1.984 1.986 9.522 1.00 97.19 114 VAL A O 1
ATOM 808 N N . ALA A 1 115 ? 1.031 -0.024 9.845 1.00 97.62 115 ALA A N 1
ATOM 809 C CA . ALA A 1 115 ? 1.356 -0.532 8.514 1.00 97.62 115 ALA A CA 1
ATOM 810 C C . ALA A 1 115 ? 0.732 0.338 7.409 1.00 97.62 115 ALA A C 1
ATOM 812 O O . ALA A 1 115 ? 1.442 0.776 6.502 1.00 97.62 115 ALA A O 1
ATOM 813 N N . LYS A 1 116 ? -0.560 0.670 7.533 1.00 97.31 116 LYS A N 1
ATOM 814 C CA . LYS A 1 116 ? -1.267 1.560 6.604 1.00 97.31 116 LYS A CA 1
ATOM 815 C C . LYS A 1 116 ? -0.617 2.939 6.540 1.00 97.31 116 LYS A C 1
ATOM 817 O O . LYS A 1 116 ? -0.327 3.414 5.447 1.00 97.31 116 LYS A O 1
ATOM 822 N N . ALA A 1 117 ? -0.317 3.557 7.682 1.00 97.19 117 ALA A N 1
ATOM 823 C CA . ALA A 1 117 ? 0.301 4.882 7.742 1.00 97.19 117 ALA A CA 1
ATOM 824 C C . ALA A 1 117 ? 1.674 4.927 7.048 1.00 97.19 117 ALA A C 1
ATOM 826 O O . ALA A 1 117 ? 1.955 5.859 6.290 1.00 97.19 117 ALA A O 1
ATOM 827 N N . LEU A 1 118 ? 2.515 3.908 7.256 1.00 96.69 118 LEU A N 1
ATOM 828 C CA . LEU A 1 118 ? 3.819 3.802 6.594 1.00 96.69 118 LEU A CA 1
ATOM 829 C C . LEU A 1 118 ? 3.676 3.628 5.079 1.00 96.69 118 LEU A C 1
ATOM 831 O O . LEU A 1 118 ? 4.395 4.275 4.313 1.00 96.69 118 LEU A O 1
ATOM 835 N N . THR A 1 119 ? 2.736 2.792 4.633 1.00 96.69 119 THR A N 1
ATOM 836 C CA . THR A 1 119 ? 2.472 2.600 3.205 1.00 96.69 119 THR A CA 1
ATOM 837 C C . THR A 1 119 ? 1.904 3.869 2.564 1.00 96.69 119 THR A C 1
ATOM 839 O O . THR A 1 119 ? 2.426 4.304 1.543 1.00 96.69 119 THR A O 1
ATOM 842 N N . VAL A 1 120 ? 0.930 4.534 3.190 1.00 94.56 120 VAL A N 1
ATOM 843 C CA . VAL A 1 120 ? 0.372 5.818 2.725 1.00 94.56 120 VAL A CA 1
ATOM 844 C C . VAL A 1 120 ? 1.454 6.895 2.634 1.00 94.56 120 VAL A C 1
ATOM 846 O O . VAL A 1 120 ? 1.514 7.644 1.660 1.00 94.56 120 VAL A O 1
ATOM 849 N N . GLN A 1 121 ? 2.371 6.965 3.603 1.00 92.69 121 GLN A N 1
ATOM 850 C CA . GLN A 1 121 ? 3.505 7.885 3.522 1.00 92.69 121 GLN A CA 1
ATOM 851 C C . GLN A 1 121 ? 4.417 7.572 2.327 1.00 92.69 121 GLN A C 1
ATOM 853 O O . GLN A 1 121 ? 4.925 8.501 1.696 1.00 92.69 121 GLN A O 1
ATOM 858 N N . ALA A 1 122 ? 4.640 6.293 2.016 1.00 92.69 122 ALA A N 1
ATOM 859 C CA . ALA A 1 122 ? 5.418 5.888 0.850 1.00 92.69 122 ALA A CA 1
ATOM 860 C C . ALA A 1 122 ? 4.715 6.276 -0.462 1.00 92.69 122 ALA A C 1
ATOM 862 O O . ALA A 1 122 ? 5.358 6.905 -1.298 1.00 92.69 122 ALA A O 1
ATOM 863 N N . VAL A 1 123 ? 3.406 6.023 -0.589 1.00 91.12 123 VAL A N 1
ATOM 864 C CA . VAL A 1 123 ? 2.575 6.459 -1.732 1.00 91.12 123 VAL A CA 1
ATOM 865 C C . VAL A 1 123 ? 2.703 7.964 -1.949 1.00 91.12 123 VAL A C 1
ATOM 867 O O . VAL A 1 123 ? 3.080 8.412 -3.028 1.00 91.12 123 VAL A O 1
ATOM 870 N N . ARG A 1 124 ? 2.514 8.760 -0.890 1.00 88.88 124 ARG A N 1
ATOM 871 C CA . ARG A 1 124 ? 2.641 10.226 -0.947 1.00 88.88 124 ARG A CA 1
ATOM 872 C C . ARG A 1 124 ? 4.015 10.709 -1.388 1.00 88.88 124 ARG A C 1
ATOM 874 O O . ARG A 1 124 ? 4.118 11.788 -1.961 1.00 88.88 124 ARG A O 1
ATOM 881 N N . ARG A 1 125 ? 5.081 9.987 -1.038 1.00 87.00 125 ARG A N 1
ATOM 882 C CA . ARG A 1 125 ? 6.442 10.328 -1.473 1.00 87.00 125 ARG A CA 1
ATOM 883 C C . ARG A 1 125 ? 6.646 9.985 -2.939 1.00 87.00 125 ARG A C 1
ATOM 885 O O . ARG A 1 125 ? 7.231 10.791 -3.648 1.00 87.00 125 ARG A O 1
ATOM 892 N N . ASP A 1 126 ? 6.151 8.831 -3.372 1.00 84.69 126 ASP A N 1
ATOM 893 C CA . ASP A 1 126 ? 6.301 8.366 -4.748 1.00 84.69 126 ASP A CA 1
ATOM 894 C C . ASP A 1 126 ? 5.438 9.197 -5.732 1.00 84.69 126 ASP A C 1
ATOM 896 O O . ASP A 1 126 ? 5.814 9.326 -6.895 1.00 84.69 126 ASP A O 1
ATOM 900 N N . ALA A 1 127 ? 4.344 9.815 -5.258 1.00 80.38 127 ALA A N 1
ATOM 901 C CA . ALA A 1 127 ? 3.499 10.755 -6.011 1.00 80.38 127 ALA A CA 1
ATOM 902 C C . ALA A 1 127 ? 4.063 12.189 -6.100 1.00 80.38 127 ALA A C 1
ATOM 904 O O . ALA A 1 127 ? 3.643 12.975 -6.940 1.00 80.38 127 ALA A O 1
ATOM 905 N N . ARG A 1 128 ? 5.026 12.564 -5.246 1.00 73.62 128 ARG A N 1
ATOM 906 C CA . ARG A 1 128 ? 5.693 13.876 -5.313 1.00 73.62 128 ARG A CA 1
ATOM 907 C C . ARG A 1 128 ? 6.807 13.851 -6.357 1.00 73.62 128 ARG A C 1
ATOM 909 O O . ARG A 1 128 ? 7.986 13.888 -6.001 1.00 73.62 128 ARG A O 1
ATOM 916 N N . GLN A 1 129 ? 6.453 13.783 -7.635 1.00 63.31 129 GLN A N 1
ATOM 91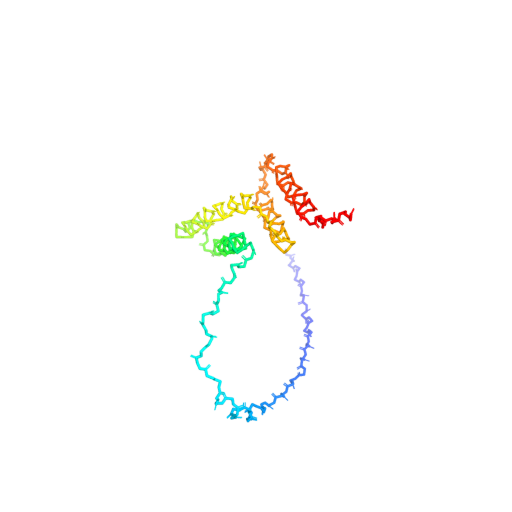7 C CA . GLN A 1 129 ? 7.413 14.035 -8.708 1.00 63.31 129 GLN A CA 1
ATOM 918 C C . GLN A 1 129 ? 7.512 15.544 -8.993 1.00 63.31 129 GLN A C 1
ATOM 920 O O . GLN A 1 129 ? 6.507 16.254 -8.905 1.00 63.31 129 GLN A O 1
ATOM 925 N N . PRO A 1 130 ? 8.712 16.082 -9.288 1.00 51.03 130 PRO A N 1
ATOM 926 C CA . PRO A 1 130 ? 8.872 17.498 -9.604 1.00 51.03 130 PRO A CA 1
ATOM 927 C C . PRO A 1 130 ? 8.001 17.888 -10.806 1.00 51.03 130 PRO A C 1
ATOM 929 O O . PRO A 1 130 ? 8.226 17.399 -11.908 1.00 51.03 130 PRO A O 1
ATOM 932 N N . GLY A 1 131 ? 7.030 18.779 -10.592 1.00 59.31 131 GLY A N 1
ATOM 933 C CA . GLY A 1 131 ? 6.122 19.272 -11.638 1.00 59.31 131 GLY A CA 1
ATOM 934 C C . GLY A 1 131 ? 4.661 18.849 -11.477 1.00 59.31 131 GLY A C 1
ATOM 935 O O . GLY A 1 131 ? 3.800 19.475 -12.088 1.00 59.31 131 GLY A O 1
ATOM 936 N N . GLU A 1 132 ? 4.360 17.877 -10.613 1.00 53.53 132 GLU A N 1
ATOM 937 C CA . GLU A 1 132 ? 2.986 17.466 -10.312 1.00 53.53 132 GLU A CA 1
ATOM 938 C C . GLU A 1 132 ? 2.551 18.007 -8.944 1.00 53.53 132 GLU A C 1
ATOM 940 O O . GLU A 1 132 ? 3.070 17.627 -7.892 1.00 53.53 132 GLU A O 1
ATOM 945 N N . VAL A 1 133 ? 1.595 18.938 -8.961 1.00 52.88 133 VAL A N 1
ATOM 946 C CA . VAL A 1 133 ? 0.849 19.344 -7.766 1.00 52.88 133 VAL A CA 1
ATOM 947 C C . VAL A 1 133 ? -0.355 18.412 -7.685 1.00 52.88 133 VAL A C 1
ATOM 949 O O . VAL A 1 133 ? -1.320 18.596 -8.417 1.00 52.88 133 VAL A O 1
ATOM 952 N N . SER A 1 134 ? -0.266 17.367 -6.864 1.00 57.84 134 SER A N 1
ATOM 953 C CA . SER A 1 134 ? -1.403 16.484 -6.586 1.00 57.84 134 SER A CA 1
ATOM 954 C C . SER A 1 134 ? -2.141 16.989 -5.340 1.00 57.84 134 SER A C 1
ATOM 956 O O . SER A 1 134 ? -1.540 17.151 -4.273 1.00 57.84 134 SER A O 1
ATOM 958 N N . ASP A 1 135 ? -3.448 17.230 -5.489 1.00 62.19 135 ASP A N 1
ATOM 959 C CA . ASP A 1 135 ? -4.384 17.583 -4.409 1.00 62.19 135 ASP A CA 1
ATOM 960 C C . ASP A 1 135 ? -4.653 16.402 -3.448 1.00 62.19 135 ASP A C 1
ATOM 962 O O . ASP A 1 135 ? -5.309 16.554 -2.417 1.00 62.19 135 ASP A O 1
ATOM 966 N N . ASP A 1 136 ? -4.095 15.216 -3.717 1.00 68.12 136 ASP A N 1
ATOM 967 C CA . ASP A 1 136 ? -4.365 13.999 -2.941 1.00 68.12 136 ASP A CA 1
ATOM 968 C C . ASP A 1 136 ? -3.747 14.042 -1.530 1.00 68.12 136 ASP A C 1
ATOM 970 O O . ASP A 1 136 ? -4.045 13.206 -0.672 1.00 68.12 136 ASP A O 1
ATOM 974 N N . HIS A 1 137 ? -2.882 15.024 -1.240 1.00 63.62 137 HIS A N 1
ATOM 975 C CA . HIS A 1 137 ? -2.171 15.131 0.038 1.00 63.62 137 HIS A CA 1
ATOM 976 C C . HIS A 1 137 ? -3.073 15.288 1.253 1.00 63.62 137 HIS A C 1
ATOM 978 O O . HIS A 1 137 ? -2.677 14.790 2.315 1.00 63.62 137 HIS A O 1
ATOM 984 N N . GLU A 1 138 ? -4.200 15.981 1.110 1.00 67.75 138 GLU A N 1
ATOM 985 C CA . GLU A 1 138 ? -5.189 16.175 2.176 1.00 67.75 138 GLU A CA 1
ATOM 986 C C . GLU A 1 138 ? -6.006 14.894 2.382 1.00 67.75 138 GLU A C 1
ATOM 988 O O . GLU A 1 138 ? -6.119 14.409 3.509 1.00 67.75 138 GLU A O 1
ATOM 993 N N . HIS A 1 139 ? -6.402 14.243 1.284 1.00 81.81 139 HIS A N 1
ATOM 994 C CA . HIS A 1 139 ? -7.177 13.003 1.309 1.00 81.81 139 HIS A CA 1
ATOM 995 C C . HIS A 1 139 ? -6.495 11.882 2.113 1.00 81.81 139 HIS A C 1
ATOM 997 O O . HIS A 1 139 ? -7.128 11.199 2.920 1.00 81.81 139 HIS A O 1
ATOM 1003 N N . PHE A 1 140 ? -5.176 11.718 1.971 1.00 84.00 140 PHE A N 1
ATOM 1004 C CA . PHE A 1 140 ? -4.431 10.700 2.720 1.00 84.00 140 PHE A CA 1
ATOM 1005 C C . PHE A 1 140 ? -4.420 10.918 4.239 1.00 84.00 140 PHE A C 1
ATOM 1007 O O . PHE A 1 140 ? -4.326 9.950 4.996 1.00 84.00 140 PHE A O 1
ATOM 1014 N N . VAL A 1 141 ? -4.442 12.174 4.696 1.00 86.00 141 VAL A N 1
ATOM 1015 C CA . VAL A 1 141 ? -4.441 12.495 6.131 1.00 86.00 141 VAL A CA 1
ATOM 1016 C C . VAL A 1 141 ? -5.817 12.216 6.722 1.00 86.00 141 VAL A C 1
ATOM 1018 O O . VAL A 1 141 ? -5.893 11.605 7.789 1.00 86.00 141 VAL A O 1
ATOM 1021 N N . ASP A 1 142 ? -6.876 12.579 6.002 1.00 89.12 142 ASP A N 1
ATOM 1022 C CA . ASP A 1 142 ? -8.257 12.360 6.428 1.00 89.12 142 ASP A CA 1
ATOM 1023 C C . ASP A 1 142 ? -8.567 10.871 6.609 1.00 89.12 142 ASP A C 1
ATOM 1025 O O . ASP A 1 142 ? -9.102 10.478 7.646 1.00 89.12 142 ASP A O 1
ATOM 1029 N N . VAL A 1 143 ? -8.137 10.020 5.668 1.00 88.75 143 VAL A N 1
ATOM 1030 C CA . VAL A 1 143 ? -8.311 8.558 5.765 1.00 88.75 143 VAL A CA 1
ATOM 1031 C C . VAL A 1 143 ? -7.637 7.994 7.022 1.00 88.75 143 VAL A C 1
ATOM 1033 O O . VAL A 1 143 ? -8.235 7.205 7.754 1.00 88.75 143 VAL A O 1
ATOM 1036 N N . LEU A 1 144 ? -6.398 8.407 7.315 1.00 92.38 144 LEU A N 1
ATOM 1037 C CA . LEU A 1 144 ? -5.677 7.927 8.502 1.00 92.38 144 LEU A CA 1
ATOM 1038 C C . LEU A 1 144 ? -6.292 8.443 9.809 1.00 92.38 144 LEU A C 1
ATOM 1040 O O . LEU A 1 144 ? -6.275 7.732 10.817 1.00 92.38 144 LEU A O 1
ATOM 1044 N N . LEU A 1 145 ? -6.826 9.666 9.805 1.00 93.56 145 LEU A N 1
ATOM 1045 C CA . LEU A 1 145 ? -7.514 10.233 10.958 1.00 93.56 145 LEU A CA 1
ATOM 1046 C C . LEU A 1 145 ? -8.834 9.502 11.228 1.00 93.56 145 LEU A C 1
ATOM 1048 O O . LEU A 1 145 ? -9.101 9.161 12.381 1.00 93.56 145 LEU A O 1
ATOM 1052 N N . GLU A 1 146 ? -9.625 9.206 10.193 1.00 92.31 146 GLU A N 1
ATOM 1053 C CA . GLU A 1 146 ? -10.852 8.411 10.324 1.00 92.31 146 GLU A CA 1
ATOM 1054 C C . GLU A 1 146 ? -10.551 7.027 10.913 1.00 92.31 146 GLU A C 1
ATOM 1056 O O . GLU A 1 146 ? -11.205 6.598 11.866 1.00 92.31 146 GLU A O 1
ATOM 1061 N N . ASP A 1 147 ? -9.519 6.351 10.405 1.00 93.12 147 ASP A N 1
ATOM 1062 C CA . ASP A 1 147 ? -9.102 5.037 10.894 1.00 93.12 147 ASP A CA 1
ATOM 1063 C C . ASP A 1 147 ? -8.652 5.073 12.363 1.00 93.12 147 ASP A C 1
ATOM 1065 O O . ASP A 1 147 ? -9.027 4.203 13.157 1.00 93.12 147 ASP A O 1
ATOM 1069 N N . LEU A 1 148 ? -7.899 6.105 12.760 1.00 94.12 148 LEU A N 1
ATOM 1070 C CA . LEU A 1 148 ? -7.503 6.310 14.153 1.00 94.12 148 LEU A CA 1
ATOM 1071 C C . LEU A 1 148 ? -8.724 6.524 15.056 1.00 94.12 148 LEU A C 1
ATOM 1073 O O . LEU A 1 148 ? -8.830 5.896 16.1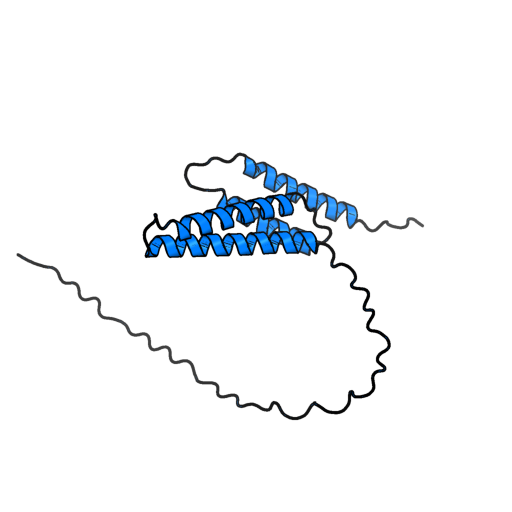11 1.00 94.12 148 LEU A O 1
ATOM 1077 N N . LEU A 1 149 ? -9.661 7.384 14.649 1.00 93.44 149 LEU A N 1
ATOM 1078 C CA . LEU A 1 149 ? -10.886 7.643 15.405 1.00 93.44 149 LEU A CA 1
ATOM 1079 C C . LEU A 1 149 ? -11.741 6.377 15.536 1.00 93.44 149 LEU A C 1
ATOM 1081 O O . LEU A 1 149 ? -12.255 6.100 16.622 1.00 93.44 149 LEU A O 1
ATOM 1085 N N . ARG A 1 150 ? -11.844 5.570 14.473 1.00 89.25 150 ARG A N 1
ATOM 10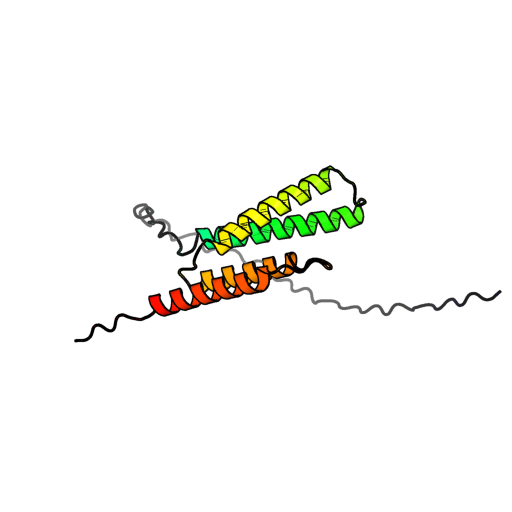86 C CA . ARG A 1 150 ? -12.567 4.289 14.474 1.00 89.25 150 ARG A CA 1
ATOM 1087 C C . ARG A 1 150 ? -11.945 3.299 15.464 1.00 89.25 150 ARG A C 1
ATOM 1089 O O . ARG A 1 150 ? -12.677 2.677 16.235 1.00 89.25 150 ARG A O 1
ATOM 1096 N N . LEU A 1 151 ? -10.614 3.204 15.512 1.00 91.19 151 LEU A N 1
ATOM 1097 C CA . LEU A 1 151 ? -9.903 2.368 16.485 1.00 91.19 151 LEU A CA 1
ATOM 1098 C C . LEU A 1 151 ? -10.115 2.840 17.927 1.00 91.19 151 LEU A C 1
ATOM 1100 O O . LEU A 1 151 ? -10.388 2.019 18.800 1.00 91.19 151 LEU A O 1
ATOM 1104 N N . LEU A 1 152 ? -10.046 4.148 18.185 1.00 91.25 152 LEU A N 1
ATOM 1105 C CA . LEU A 1 152 ? -10.277 4.710 19.521 1.00 91.25 152 LEU A CA 1
ATOM 1106 C C . LEU A 1 152 ? -11.729 4.517 19.989 1.00 91.25 152 LEU A C 1
ATOM 1108 O O . LEU A 1 152 ? -11.967 4.209 21.159 1.00 91.25 152 LEU A O 1
ATOM 1112 N N . ALA A 1 153 ? -12.699 4.642 19.079 1.00 88.62 153 ALA A N 1
ATOM 1113 C CA . ALA A 1 153 ? -14.110 4.400 19.367 1.00 88.62 153 ALA A CA 1
ATOM 1114 C C . ALA A 1 153 ? -14.395 2.914 19.653 1.00 88.62 153 ALA A C 1
ATOM 1116 O O . ALA A 1 153 ? -15.137 2.598 20.584 1.00 88.62 153 ALA A O 1
ATOM 1117 N N . GLY A 1 154 ? -13.776 1.998 18.898 1.00 78.38 154 GLY A N 1
ATOM 1118 C CA . GLY A 1 154 ? -13.891 0.548 19.097 1.00 78.38 154 GLY A CA 1
ATOM 1119 C C . GLY A 1 154 ? -13.131 0.018 20.318 1.00 78.38 154 GLY A C 1
ATOM 1120 O O . GLY A 1 154 ? -13.529 -0.990 20.897 1.00 78.38 154 GLY A O 1
ATOM 1121 N N . ALA A 1 155 ? -12.074 0.713 20.747 1.00 59.69 155 ALA A N 1
ATOM 1122 C CA . ALA A 1 155 ? -11.286 0.378 21.931 1.00 59.69 155 ALA A CA 1
ATOM 1123 C C . ALA A 1 155 ? -11.917 0.849 23.251 1.00 59.69 155 ALA A C 1
ATOM 1125 O O . ALA A 1 155 ? -11.375 0.543 24.313 1.00 59.69 155 ALA A O 1
ATOM 1126 N N . SER A 1 156 ? -13.045 1.573 23.220 1.00 45.19 156 SER A N 1
ATOM 1127 C CA . SER A 1 156 ? -13.750 1.948 24.447 1.00 45.19 156 SER A CA 1
ATOM 1128 C C . SER A 1 156 ? -14.254 0.683 25.146 1.00 45.19 156 SER A C 1
ATOM 1130 O O . SER A 1 156 ? -15.167 0.030 24.628 1.00 45.19 156 SER A O 1
ATOM 1132 N N . PRO A 1 157 ? -13.708 0.308 26.323 1.00 46.53 157 PRO A N 1
ATOM 1133 C CA . PRO A 1 157 ? -14.301 -0.765 27.093 1.00 46.53 157 PRO A CA 1
ATOM 1134 C C . PRO A 1 157 ? -15.719 -0.309 27.409 1.00 46.53 157 PRO A C 1
ATOM 1136 O O . PRO A 1 157 ? -15.912 0.747 28.016 1.00 46.53 157 PRO A O 1
ATOM 1139 N N . ARG A 1 158 ? -16.725 -1.079 26.979 1.00 47.81 158 ARG A N 1
ATOM 1140 C CA . ARG A 1 158 ? -18.071 -0.935 27.527 1.00 47.81 158 ARG A CA 1
ATOM 1141 C C . ARG A 1 158 ? -17.908 -1.106 29.033 1.00 47.81 158 ARG A C 1
ATOM 1143 O O . ARG A 1 158 ? -17.790 -2.230 29.512 1.00 47.81 158 ARG A O 1
ATOM 1150 N N . ARG A 1 159 ? -17.830 0.001 29.778 1.00 44.50 159 ARG A N 1
ATOM 1151 C CA . ARG A 1 159 ? -18.050 -0.014 31.218 1.00 44.50 159 ARG A CA 1
ATOM 1152 C C . ARG A 1 159 ? -19.439 -0.607 31.361 1.00 44.50 159 ARG A C 1
ATOM 1154 O O . ARG A 1 159 ? -20.423 0.055 31.043 1.00 44.50 159 ARG A O 1
ATOM 1161 N N . ALA A 1 160 ? -19.493 -1.877 31.745 1.00 44.31 160 ALA A N 1
ATOM 1162 C CA . ALA A 1 160 ? -20.681 -2.448 32.335 1.00 44.31 160 ALA A CA 1
ATOM 1163 C C . ALA A 1 160 ? -20.967 -1.565 33.551 1.00 44.31 160 ALA A C 1
ATOM 1165 O O . ALA A 1 160 ? -20.245 -1.612 34.546 1.00 44.31 160 ALA A O 1
ATOM 1166 N N . LEU A 1 161 ? -21.905 -0.636 33.384 1.00 40.69 161 LEU A N 1
ATOM 1167 C CA . LEU A 1 161 ? -22.465 0.092 34.505 1.00 40.69 161 LEU A CA 1
ATOM 1168 C C . LEU A 1 161 ? -23.220 -0.955 35.340 1.00 40.69 161 LEU A C 1
ATOM 1170 O O . LEU A 1 161 ? -24.002 -1.704 34.746 1.00 40.69 161 LEU A O 1
ATOM 1174 N N . PRO A 1 162 ? -22.907 -1.082 36.642 1.00 53.41 162 PRO A N 1
ATOM 1175 C CA . PRO A 1 162 ? -23.637 -1.963 37.545 1.00 53.41 162 PRO A CA 1
ATOM 1176 C C . PRO A 1 162 ? -25.095 -1.524 37.708 1.00 53.41 162 PRO A C 1
ATOM 1178 O O . PRO A 1 162 ? -25.371 -0.308 37.569 1.00 53.41 162 PRO A O 1
#

Radius of gyration: 26.66 Å; chains: 1; bounding box: 75×65×62 Å

Foldseek 3Di:
DDDDDDDDDDDDDDDDDDDDDDDDDPDDPPDPPPDDPPPDPPPVPPPDQCPQLLVLLVQLVVLVVQLVVLVVVCVVPPVPDVVSVVSNVVSVVSNVVSLVSNLPDAGLDPVSLVSSLVSLVVVVVVQPDPPDDDPCVVVSVVSSVVSVVVNVVVPPPPPPDD

Sequence (162 aa):
MAQDTMRMEGVHFACTPPATSRRKTFGAALAVLANVPAAVAAASVVPEPDAALLAACRAYHDARARRLACNAASTAAGDDDPVLVAAWERACGAGDAAADRVLLLPPSTPQGLVAKALTVQAVRRDARQPGEVSDDHEHFVDVLLEDLLRLLAGASPRRALP

Secondary structure (DSSP, 8-state):
------------------------------SS-----S-------PPPTTHHHHHHHHHHHHHHHHHHHHHHHHHHH-TT-HHHHHHHHHHHHHHHHHHHHHHHS--SSHHHHHHHHHHHHHHHHHT--TT---THHHHHHHHHHHHHHHHHHHT-------

pLDDT: mean 75.18, std 20.24, range [34.31, 98.38]